Protein AF-A0A8H4V283-F1 (afdb_monomer_lite)

Structure (mmCIF, N/CA/C/O backbone):
data_AF-A0A8H4V283-F1
#
_entry.id   AF-A0A8H4V283-F1
#
loop_
_atom_site.group_PDB
_atom_site.id
_atom_site.type_symbol
_atom_site.label_atom_id
_atom_site.label_alt_id
_atom_site.label_comp_id
_atom_site.label_asym_id
_atom_site.label_entity_id
_atom_site.label_seq_id
_atom_site.pdbx_PDB_ins_code
_atom_site.Cartn_x
_atom_site.Cartn_y
_atom_site.Cartn_z
_atom_site.occupancy
_atom_site.B_iso_or_equiv
_atom_site.auth_seq_id
_atom_site.auth_comp_id
_atom_site.auth_asym_id
_atom_site.auth_atom_id
_atom_site.pdbx_PDB_model_num
ATOM 1 N N . MET A 1 1 ? -1.015 4.683 -19.402 1.00 57.44 1 MET A N 1
ATOM 2 C CA . MET A 1 1 ? -2.033 4.401 -18.368 1.00 57.44 1 MET A CA 1
ATOM 3 C C . MET A 1 1 ? -2.363 5.709 -17.679 1.00 57.44 1 MET A C 1
ATOM 5 O O . MET A 1 1 ? -1.434 6.417 -17.324 1.00 57.44 1 MET A O 1
ATOM 9 N N . THR A 1 2 ? -3.637 6.042 -17.487 1.00 76.94 2 THR A N 1
ATOM 10 C CA . THR A 1 2 ? -3.999 7.022 -16.453 1.00 76.94 2 THR A CA 1
ATOM 11 C C . THR A 1 2 ? -4.408 6.222 -15.228 1.00 76.94 2 THR A C 1
ATOM 13 O O . THR A 1 2 ? -5.276 5.357 -15.331 1.00 76.94 2 THR A O 1
ATOM 16 N N . VAL A 1 3 ? -3.803 6.459 -14.070 1.00 87.56 3 VAL A N 1
ATOM 17 C CA . VAL A 1 3 ? -4.220 5.791 -12.823 1.00 87.56 3 VAL A CA 1
ATOM 18 C C . VAL A 1 3 ? -5.685 6.081 -12.500 1.00 87.56 3 VAL A C 1
ATOM 20 O O . VAL A 1 3 ? -6.360 5.248 -11.912 1.00 87.56 3 VAL A O 1
ATOM 23 N N . LYS A 1 4 ? -6.246 7.165 -13.047 1.00 90.50 4 LYS A N 1
ATOM 24 C CA . LYS A 1 4 ? -7.695 7.395 -13.121 1.00 90.50 4 LYS A CA 1
ATOM 25 C C . LYS A 1 4 ? -8.481 6.227 -13.741 1.00 90.50 4 LYS A C 1
ATOM 27 O O . LYS A 1 4 ? -9.499 5.833 -13.188 1.00 90.50 4 LYS A O 1
ATOM 32 N N . SER A 1 5 ? -8.031 5.666 -14.868 1.00 91.69 5 SER A N 1
ATOM 33 C CA . SER A 1 5 ? -8.694 4.507 -15.493 1.00 91.69 5 SER A CA 1
ATOM 34 C C . SER A 1 5 ? -8.620 3.253 -14.618 1.00 91.69 5 SER A C 1
ATOM 36 O O . SER A 1 5 ? -9.627 2.566 -14.467 1.00 91.69 5 SER A O 1
ATOM 38 N N . PHE A 1 6 ? -7.468 3.009 -13.982 1.00 93.44 6 PHE A N 1
ATOM 39 C CA . PHE A 1 6 ? -7.292 1.922 -13.017 1.00 93.44 6 PHE A CA 1
ATOM 40 C C . PHE A 1 6 ? -8.217 2.103 -11.810 1.00 93.44 6 PHE A C 1
ATOM 42 O O . PHE A 1 6 ? -8.928 1.179 -11.434 1.00 93.44 6 PHE A O 1
ATOM 49 N N . SER A 1 7 ? -8.237 3.307 -11.235 1.00 95.06 7 SER A N 1
ATOM 50 C CA . SER A 1 7 ? -9.066 3.673 -10.088 1.00 95.06 7 SER A CA 1
ATOM 51 C C . SER A 1 7 ? -10.549 3.457 -10.386 1.00 95.06 7 SER A C 1
ATOM 53 O O . SER A 1 7 ? -11.218 2.762 -9.633 1.00 95.06 7 SER A O 1
ATOM 55 N N . ASN A 1 8 ? -11.047 3.934 -11.532 1.00 95.38 8 ASN A N 1
ATOM 56 C CA . ASN A 1 8 ? -12.438 3.718 -11.937 1.00 95.38 8 ASN A CA 1
ATOM 57 C C . ASN A 1 8 ? -12.775 2.225 -12.093 1.00 95.38 8 ASN A C 1
ATOM 59 O O . ASN A 1 8 ? -13.812 1.770 -11.619 1.00 95.38 8 ASN A O 1
ATOM 63 N N . ALA A 1 9 ? -11.901 1.450 -12.743 1.00 95.56 9 ALA A N 1
ATOM 64 C CA . ALA A 1 9 ? -12.103 0.011 -12.896 1.00 95.56 9 ALA A CA 1
ATOM 65 C C . ALA A 1 9 ? -12.091 -0.717 -11.541 1.00 95.56 9 ALA A C 1
ATOM 67 O O . ALA A 1 9 ? -12.873 -1.640 -11.332 1.00 95.56 9 ALA A O 1
ATOM 68 N N . LEU A 1 10 ? -11.238 -0.283 -10.609 1.00 96.25 10 LEU A N 1
ATOM 69 C CA . LEU A 1 10 ? -11.184 -0.820 -9.253 1.00 96.25 10 LEU A CA 1
ATOM 70 C C . LEU A 1 10 ? -12.446 -0.478 -8.460 1.00 96.25 10 LEU A C 1
ATOM 72 O O . LEU A 1 10 ? -12.964 -1.342 -7.764 1.00 96.25 10 LEU A O 1
ATOM 76 N N . GLN A 1 11 ? -12.958 0.747 -8.576 1.00 96.81 11 GLN A N 1
ATOM 77 C CA . GLN A 1 11 ? -14.205 1.136 -7.918 1.00 96.81 11 GLN A CA 1
ATOM 78 C C . GLN A 1 11 ? -15.370 0.253 -8.371 1.00 96.81 11 GLN A C 1
ATOM 80 O O . GLN A 1 11 ? -16.082 -0.272 -7.519 1.00 96.81 11 GLN A O 1
ATOM 85 N N . ASN A 1 12 ? -15.495 0.012 -9.680 1.00 96.25 12 ASN A N 1
ATOM 86 C CA . ASN A 1 12 ? -16.502 -0.900 -10.225 1.00 96.25 12 ASN A CA 1
ATOM 87 C C . ASN A 1 12 ? -16.312 -2.333 -9.697 1.00 96.25 12 ASN A C 1
ATOM 89 O O . ASN A 1 12 ? -17.264 -2.945 -9.229 1.00 96.25 12 ASN A O 1
ATOM 93 N N . ALA A 1 13 ? -15.077 -2.851 -9.705 1.00 95.75 13 ALA A N 1
ATOM 94 C CA . ALA A 1 13 ? -14.773 -4.196 -9.210 1.00 95.75 13 ALA A CA 1
ATOM 95 C C . ALA A 1 13 ? -15.014 -4.360 -7.697 1.00 95.75 13 ALA A C 1
ATOM 97 O O . ALA A 1 13 ? -15.255 -5.469 -7.231 1.00 95.75 13 ALA A O 1
ATOM 98 N N . LEU A 1 14 ? -14.913 -3.285 -6.912 1.00 95.62 14 LEU A N 1
ATOM 99 C CA . LEU A 1 14 ? -15.270 -3.283 -5.491 1.00 95.62 14 LEU A CA 1
ATOM 100 C C . LEU A 1 14 ? -16.791 -3.215 -5.304 1.00 95.62 14 LEU A C 1
ATOM 102 O O . LEU A 1 14 ? -17.324 -3.899 -4.434 1.00 95.62 14 LEU A O 1
ATOM 106 N N . GLU A 1 15 ? -17.491 -2.432 -6.126 1.00 95.38 15 GLU A N 1
ATOM 107 C CA . GLU A 1 15 ? -18.953 -2.331 -6.096 1.00 95.38 15 GLU A CA 1
ATOM 108 C C . GLU A 1 15 ? -19.627 -3.660 -6.470 1.00 95.38 15 GLU A C 1
ATOM 110 O O . GLU A 1 15 ? -20.592 -4.055 -5.815 1.00 95.38 15 GLU A O 1
ATOM 115 N N . GLU A 1 16 ? -19.078 -4.391 -7.444 1.00 94.00 16 GLU A N 1
ATOM 116 C CA . GLU A 1 16 ? -19.505 -5.754 -7.802 1.00 94.00 16 GLU A CA 1
ATOM 117 C C . GLU A 1 16 ? -19.389 -6.737 -6.622 1.00 94.00 16 GLU A C 1
ATOM 119 O O . GLU A 1 16 ? -20.236 -7.615 -6.462 1.00 94.00 16 GLU A O 1
ATOM 124 N N . GLU A 1 17 ? -18.401 -6.540 -5.745 1.00 90.38 17 GLU A N 1
ATOM 125 C CA . GLU A 1 17 ? -18.203 -7.295 -4.496 1.00 90.38 17 GLU A CA 1
ATOM 126 C C . GLU A 1 17 ? -18.990 -6.697 -3.303 1.00 90.38 17 GLU A C 1
ATOM 128 O O . GLU A 1 17 ? -18.803 -7.082 -2.145 1.00 90.38 17 GLU A O 1
ATOM 133 N N . GLY A 1 18 ? -19.875 -5.724 -3.555 1.00 91.81 18 GLY A N 1
ATOM 134 C CA . GLY A 1 18 ? -20.728 -5.080 -2.552 1.00 91.81 18 GLY A CA 1
ATOM 135 C C . GLY A 1 18 ? -20.020 -4.055 -1.658 1.00 91.81 18 GLY A C 1
ATOM 136 O O . GLY A 1 18 ? -20.581 -3.635 -0.642 1.00 91.81 18 GLY A O 1
ATOM 137 N N . GLN A 1 19 ? -18.802 -3.637 -2.009 1.00 92.00 19 GLN A N 1
ATOM 138 C CA . GLN A 1 19 ? -18.009 -2.659 -1.266 1.00 92.00 19 GLN A CA 1
ATOM 139 C C . GLN A 1 19 ? -18.156 -1.259 -1.867 1.00 92.00 19 GLN A C 1
ATOM 141 O O . GLN A 1 19 ? -17.918 -1.029 -3.050 1.00 92.00 19 GLN A O 1
ATOM 146 N N . LYS A 1 20 ? -18.487 -0.273 -1.028 1.00 93.06 20 LYS A N 1
ATOM 147 C CA . LYS A 1 20 ? -18.459 1.139 -1.434 1.00 93.06 20 LYS A CA 1
ATOM 148 C C . LYS A 1 20 ? -17.033 1.664 -1.358 1.00 93.06 20 LYS A C 1
ATOM 150 O O . LYS A 1 20 ? -16.348 1.452 -0.361 1.00 93.06 20 LYS A O 1
ATOM 155 N N . SER A 1 21 ? -16.612 2.407 -2.373 1.00 94.88 21 SER A N 1
ATOM 156 C CA . SER A 1 21 ? -15.270 2.980 -2.442 1.00 94.88 21 SER A CA 1
ATOM 157 C C . SER A 1 21 ? -15.305 4.454 -2.844 1.00 94.88 21 SER A C 1
ATOM 159 O O . SER A 1 21 ? -16.249 4.930 -3.473 1.00 94.88 21 SER A O 1
ATOM 161 N N . VAL A 1 22 ? -14.276 5.198 -2.436 1.00 94.25 22 VAL A N 1
ATOM 162 C CA . VAL A 1 22 ? -14.079 6.615 -2.767 1.00 94.25 22 VAL A CA 1
ATOM 163 C C . VAL A 1 22 ? -12.618 6.795 -3.159 1.00 94.25 22 VAL A C 1
ATOM 165 O O . VAL A 1 22 ? -11.729 6.325 -2.454 1.00 94.25 22 VAL A O 1
ATOM 168 N N . ALA A 1 23 ? -12.374 7.456 -4.290 1.00 94.38 23 ALA A N 1
ATOM 169 C CA . ALA A 1 23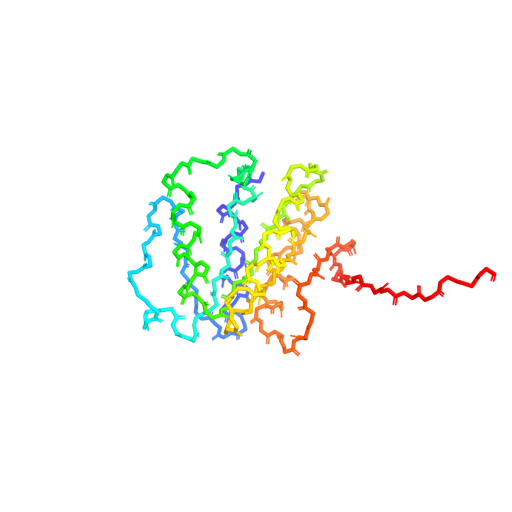 ? -11.029 7.811 -4.724 1.00 94.38 23 ALA A CA 1
ATOM 170 C C . ALA A 1 23 ? -10.694 9.222 -4.237 1.00 94.38 23 ALA A C 1
ATOM 172 O O . ALA A 1 23 ? -11.421 10.168 -4.538 1.00 94.38 23 ALA A O 1
ATOM 173 N N . THR A 1 24 ? -9.573 9.355 -3.532 1.00 93.44 24 THR A N 1
ATOM 174 C CA . THR A 1 24 ? -9.086 10.634 -3.005 1.00 93.44 24 THR A CA 1
ATOM 175 C C . THR A 1 24 ? -7.679 10.893 -3.539 1.00 93.44 24 THR A C 1
ATOM 177 O O . THR A 1 24 ? -6.821 10.015 -3.408 1.00 93.44 24 THR A O 1
ATOM 180 N N . PRO A 1 25 ? -7.400 12.070 -4.126 1.00 92.62 25 PRO A N 1
ATOM 181 C CA . PRO A 1 25 ? -6.046 12.438 -4.523 1.00 92.62 25 PRO A CA 1
ATOM 182 C C . PRO A 1 25 ? -5.084 12.427 -3.330 1.00 92.62 25 PRO A C 1
ATOM 184 O O . PRO A 1 25 ? -5.417 12.921 -2.254 1.00 92.62 25 PRO A O 1
ATOM 187 N N . TRP A 1 26 ? -3.849 11.950 -3.524 1.00 91.81 26 TRP A N 1
ATOM 188 C CA . TRP A 1 26 ? -2.839 11.888 -2.453 1.00 91.81 26 TRP A CA 1
ATOM 189 C C . TRP A 1 26 ? -2.610 13.238 -1.757 1.00 91.81 26 TRP A C 1
ATOM 191 O O . TRP A 1 26 ? -2.458 13.320 -0.537 1.00 91.81 26 TRP A O 1
ATOM 201 N N . ARG A 1 27 ? -2.625 14.333 -2.524 1.00 89.50 27 ARG A N 1
ATOM 202 C CA . ARG A 1 27 ? -2.443 15.692 -1.991 1.00 89.50 27 ARG A CA 1
ATOM 203 C C . ARG A 1 27 ? -3.548 16.096 -1.015 1.00 89.50 27 ARG A C 1
ATOM 205 O O . ARG A 1 27 ? -3.249 16.783 -0.045 1.00 89.50 27 ARG A O 1
ATOM 212 N N . GLU A 1 28 ? -4.762 15.611 -1.242 1.00 90.38 28 GLU A N 1
ATOM 213 C CA . GLU A 1 28 ? -5.971 15.923 -0.473 1.00 90.38 28 GLU A CA 1
ATOM 214 C C . GLU A 1 28 ? -6.239 14.916 0.652 1.00 90.38 28 GLU A C 1
ATOM 216 O O . GLU A 1 28 ? -7.133 15.128 1.469 1.00 90.38 28 GLU A O 1
ATOM 221 N N . LEU A 1 29 ? -5.467 13.825 0.725 1.00 88.44 29 LEU A N 1
ATOM 222 C CA . LEU A 1 29 ? -5.591 12.847 1.797 1.00 88.44 29 LEU A CA 1
ATOM 223 C C . LEU A 1 29 ? -5.296 13.505 3.152 1.00 88.44 29 LEU A C 1
ATOM 225 O O . LEU A 1 29 ? -4.159 13.884 3.443 1.00 88.44 29 LEU A O 1
ATOM 229 N N . ALA A 1 30 ? -6.326 13.572 3.990 1.00 82.69 30 ALA A N 1
ATOM 230 C CA . ALA A 1 30 ? -6.242 13.968 5.385 1.00 82.69 30 ALA A CA 1
ATOM 231 C C . ALA A 1 30 ? -6.819 12.840 6.244 1.00 82.69 30 ALA A C 1
ATOM 233 O O . ALA A 1 30 ? -7.996 12.508 6.130 1.00 82.69 30 ALA A O 1
ATOM 234 N N . ILE A 1 31 ? -5.981 12.239 7.088 1.00 75.94 31 ILE A N 1
ATOM 235 C CA . ILE A 1 31 ? -6.410 11.264 8.095 1.00 75.94 31 ILE A CA 1
ATOM 236 C C . ILE A 1 31 ? -6.154 11.921 9.439 1.00 75.94 31 ILE A C 1
ATOM 238 O O . ILE A 1 31 ? -5.004 12.041 9.863 1.00 75.94 31 ILE A O 1
ATOM 242 N N . GLN A 1 32 ? -7.219 12.429 10.056 1.00 67.44 32 GLN A N 1
ATOM 243 C CA . GLN A 1 32 ? -7.093 13.268 11.246 1.00 67.44 32 GLN A CA 1
ATOM 244 C C . GLN A 1 32 ? -6.994 12.425 12.519 1.00 67.44 32 GLN A C 1
ATOM 246 O O . GLN A 1 32 ? -6.283 12.804 13.449 1.00 67.44 32 GLN A O 1
ATOM 251 N N . CYS A 1 33 ? -7.667 11.268 12.568 1.00 64.88 33 CYS A N 1
ATOM 252 C CA . CYS A 1 33 ? -7.573 10.349 13.701 1.00 64.88 33 CYS A CA 1
ATOM 253 C C . CYS A 1 33 ? -7.974 8.904 13.360 1.00 64.88 33 CYS A C 1
ATOM 255 O O . CYS A 1 33 ? -8.715 8.643 12.412 1.00 64.88 33 CYS A O 1
ATOM 257 N N . ALA A 1 34 ? -7.541 7.959 14.200 1.00 63.75 34 ALA A N 1
ATOM 258 C CA . ALA A 1 34 ? -7.826 6.528 14.061 1.00 63.75 34 ALA A CA 1
ATOM 259 C C . ALA A 1 34 ? -9.329 6.179 14.016 1.00 63.75 34 ALA A C 1
ATOM 261 O O . ALA A 1 34 ? -9.720 5.203 13.380 1.00 63.75 34 ALA A O 1
ATOM 262 N N . GLY A 1 35 ? -10.196 6.984 14.645 1.00 67.44 35 GLY A N 1
ATOM 263 C CA . GLY A 1 35 ? -11.646 6.753 14.634 1.00 67.44 35 GLY A CA 1
ATOM 264 C C . GLY A 1 35 ? -12.266 6.831 13.235 1.00 67.44 35 GLY A C 1
ATOM 265 O O . GLY A 1 35 ? -13.199 6.091 12.937 1.00 67.44 35 GLY A O 1
ATOM 266 N N . GLU A 1 36 ? -11.718 7.674 12.357 1.00 72.88 36 GLU A N 1
ATOM 267 C CA . GLU A 1 36 ? -12.177 7.814 10.970 1.00 72.88 36 GLU A CA 1
ATOM 268 C C . GLU A 1 36 ? -11.717 6.662 10.077 1.00 72.88 36 GLU A C 1
ATOM 270 O O . GLU A 1 36 ? -12.354 6.392 9.058 1.00 72.88 36 GLU A O 1
ATOM 275 N N . ALA A 1 37 ? -10.615 6.010 10.442 1.00 76.69 37 ALA A N 1
ATOM 276 C CA . ALA A 1 37 ? -9.984 4.938 9.680 1.00 76.69 37 ALA A CA 1
ATOM 277 C C . ALA A 1 37 ? -10.455 3.538 10.107 1.00 76.69 37 ALA A C 1
ATOM 279 O O . ALA A 1 37 ? -10.236 2.567 9.382 1.00 76.69 37 ALA A O 1
ATOM 280 N N . LYS A 1 38 ? -11.126 3.435 11.259 1.00 81.94 38 LYS A N 1
ATOM 281 C CA . LYS A 1 38 ? -11.616 2.174 11.814 1.00 81.94 38 LYS A CA 1
ATOM 282 C C . LYS A 1 38 ? -12.537 1.439 10.838 1.00 81.94 38 LYS A C 1
ATOM 284 O O . LYS A 1 38 ? -13.502 2.013 10.332 1.00 81.94 38 LYS A O 1
ATOM 289 N N . GLY A 1 39 ? -12.249 0.161 10.596 1.00 84.69 39 GLY A N 1
ATOM 290 C CA . GLY A 1 39 ? -13.009 -0.701 9.690 1.00 84.69 39 GLY A CA 1
ATOM 291 C C . GLY A 1 39 ? -12.885 -0.352 8.204 1.00 84.69 39 GLY A C 1
ATOM 292 O O . GLY A 1 39 ? -13.610 -0.928 7.395 1.00 84.69 39 GLY A O 1
ATOM 293 N N . LYS A 1 40 ? -12.002 0.582 7.821 1.00 90.31 40 LYS A N 1
ATOM 294 C CA . LYS A 1 40 ? -11.762 0.943 6.419 1.00 90.31 40 LYS A CA 1
ATOM 295 C C . LYS A 1 40 ? -10.492 0.280 5.901 1.00 90.31 40 LYS A C 1
ATOM 297 O O . LYS A 1 40 ? -9.464 0.268 6.573 1.00 90.31 40 LYS A O 1
ATOM 302 N N . THR A 1 41 ? -10.564 -0.195 4.662 1.00 93.50 41 THR A N 1
ATOM 303 C CA . THR A 1 41 ? -9.386 -0.613 3.897 1.00 93.50 41 THR A CA 1
ATOM 304 C C . THR A 1 41 ? -8.922 0.549 3.034 1.00 93.50 41 THR A C 1
ATOM 306 O O . THR A 1 41 ? -9.689 1.076 2.228 1.00 93.50 41 THR A O 1
ATOM 309 N N . TYR A 1 42 ? -7.667 0.946 3.195 1.00 95.31 42 TYR A N 1
ATOM 310 C CA . TYR A 1 42 ? -7.020 1.940 2.350 1.00 95.31 42 TYR A CA 1
ATOM 311 C C . TYR A 1 42 ? -6.276 1.229 1.226 1.00 95.31 42 TYR A C 1
ATOM 313 O O . TYR A 1 42 ? -5.556 0.264 1.469 1.00 95.31 42 TYR A O 1
ATOM 321 N N . ILE A 1 43 ? -6.434 1.709 -0.006 1.00 96.44 43 ILE A N 1
ATOM 322 C CA . ILE A 1 43 ? -5.739 1.167 -1.176 1.00 96.44 43 ILE A CA 1
ATOM 323 C C . ILE A 1 43 ? -4.900 2.290 -1.782 1.00 96.44 43 ILE A C 1
ATOM 325 O O . ILE A 1 43 ? -5.445 3.260 -2.309 1.00 96.44 43 ILE A O 1
ATOM 329 N N . SER A 1 44 ? -3.575 2.184 -1.682 1.00 95.38 44 SER A N 1
ATOM 330 C CA . SER A 1 44 ? -2.653 3.166 -2.257 1.00 95.38 44 SER A CA 1
ATOM 331 C C . SER A 1 44 ? -2.369 2.829 -3.716 1.00 95.38 44 SER A C 1
ATOM 333 O O . SER A 1 44 ? -1.874 1.744 -4.020 1.00 95.38 44 SER A O 1
ATOM 335 N N . LEU A 1 45 ? -2.665 3.780 -4.606 1.00 93.81 45 LEU A N 1
ATOM 336 C CA . LEU A 1 45 ? -2.350 3.720 -6.038 1.00 93.81 45 LEU A CA 1
ATOM 337 C C . LEU A 1 45 ? -1.221 4.690 -6.427 1.00 93.81 45 LEU A C 1
ATOM 339 O O . LEU A 1 45 ? -0.955 4.867 -7.612 1.00 93.81 45 LEU A O 1
ATOM 343 N N . VAL A 1 46 ? -0.583 5.356 -5.456 1.00 91.00 46 VAL A N 1
ATOM 344 C CA . VAL A 1 46 ? 0.347 6.471 -5.723 1.00 91.00 46 VAL A CA 1
ATOM 345 C C . VAL A 1 46 ? 1.577 6.011 -6.508 1.00 91.00 46 VAL A C 1
ATOM 347 O O . VAL A 1 46 ? 1.961 6.666 -7.472 1.00 91.00 46 VAL A O 1
ATOM 350 N N . GLU A 1 47 ? 2.118 4.836 -6.175 1.00 88.88 47 GLU A N 1
ATOM 351 C CA . GLU A 1 47 ? 3.261 4.214 -6.869 1.00 88.88 47 GLU A CA 1
ATOM 352 C C . GLU A 1 47 ? 2.931 3.717 -8.290 1.00 88.88 47 GLU A C 1
ATOM 354 O O . GLU A 1 47 ? 3.819 3.298 -9.031 1.00 88.88 47 GLU A O 1
ATOM 359 N N . LEU A 1 48 ? 1.661 3.773 -8.713 1.00 87.88 48 LEU A N 1
ATOM 360 C CA . LEU A 1 48 ? 1.294 3.592 -10.121 1.00 87.88 48 LEU A CA 1
ATOM 361 C C . LEU A 1 48 ? 1.479 4.879 -10.944 1.00 87.88 48 LEU A C 1
ATOM 363 O O . LEU A 1 48 ? 1.521 4.806 -12.173 1.00 87.88 48 LEU A O 1
ATOM 367 N N . GLU A 1 49 ? 1.561 6.046 -10.294 1.00 85.44 49 GLU A N 1
ATOM 368 C CA . GLU A 1 49 ? 1.792 7.347 -10.938 1.00 85.44 49 GLU A CA 1
ATOM 369 C C . GLU A 1 49 ? 3.236 7.824 -10.769 1.00 85.44 49 GLU A C 1
ATOM 371 O O . GLU A 1 49 ? 3.876 8.201 -11.752 1.00 85.44 49 GLU A O 1
ATOM 376 N N . ILE A 1 50 ? 3.733 7.834 -9.530 1.00 84.88 50 ILE A N 1
ATOM 377 C CA . ILE A 1 50 ? 5.023 8.418 -9.153 1.00 84.88 50 ILE A CA 1
ATOM 378 C C . ILE A 1 50 ? 5.754 7.516 -8.152 1.00 84.88 50 ILE A C 1
ATOM 380 O O . ILE A 1 50 ? 5.095 6.959 -7.276 1.00 84.88 50 IL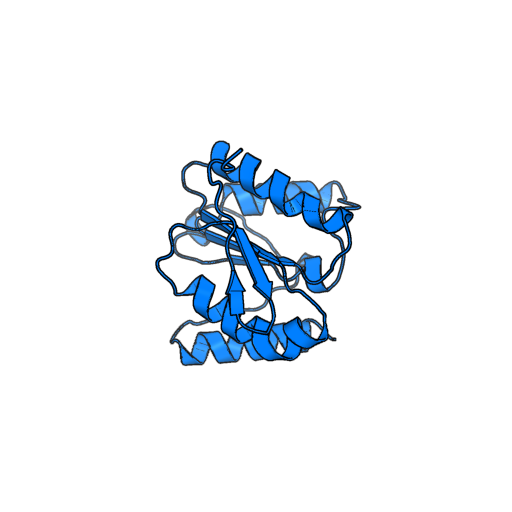E A O 1
ATOM 384 N N . PRO A 1 51 ? 7.095 7.408 -8.226 1.00 84.94 51 PRO A N 1
ATOM 385 C CA . PRO A 1 51 ? 7.889 6.679 -7.243 1.00 84.94 51 PRO A CA 1
ATOM 386 C C . PRO A 1 51 ? 7.988 7.455 -5.916 1.00 84.94 51 PRO A C 1
ATOM 388 O O . PRO A 1 51 ? 9.039 7.993 -5.577 1.00 84.94 51 PRO A O 1
ATOM 391 N N . LEU A 1 52 ? 6.870 7.580 -5.191 1.00 88.50 52 LEU A N 1
ATOM 392 C CA . LEU A 1 52 ? 6.725 8.403 -3.982 1.00 88.50 52 LEU A CA 1
ATOM 393 C C . LEU A 1 52 ? 7.796 8.085 -2.932 1.00 88.50 52 LEU A C 1
ATOM 395 O O . LEU A 1 52 ? 8.321 8.996 -2.300 1.00 88.50 52 LEU A O 1
ATOM 399 N N . LEU A 1 53 ? 8.101 6.804 -2.728 1.00 89.00 53 LEU A N 1
ATOM 400 C CA . LEU A 1 53 ? 9.055 6.366 -1.709 1.00 89.00 53 LEU A CA 1
ATOM 401 C C . LEU A 1 53 ? 10.528 6.532 -2.121 1.00 89.00 53 LEU A C 1
ATOM 403 O O . LEU A 1 53 ? 11.397 6.415 -1.260 1.00 89.00 53 LEU A O 1
ATOM 407 N N . ASP A 1 54 ? 10.809 6.789 -3.400 1.00 86.00 54 ASP A N 1
ATOM 408 C CA . ASP A 1 54 ? 12.169 7.005 -3.921 1.00 86.00 54 ASP A CA 1
ATOM 409 C C . ASP A 1 54 ? 12.658 8.437 -3.648 1.00 86.00 54 ASP A C 1
ATOM 411 O O . ASP A 1 54 ? 13.805 8.647 -3.264 1.00 86.00 54 ASP A O 1
ATOM 415 N N . ASP A 1 55 ? 11.761 9.420 -3.780 1.00 84.56 55 ASP A N 1
ATOM 416 C CA . ASP A 1 55 ? 12.025 10.840 -3.512 1.00 84.56 55 ASP A CA 1
ATOM 417 C C . ASP A 1 55 ? 10.941 11.422 -2.594 1.00 84.56 55 ASP A C 1
ATOM 419 O O . ASP A 1 55 ? 10.071 12.205 -2.988 1.00 84.56 55 ASP A O 1
ATOM 423 N N . LEU A 1 56 ? 10.951 10.951 -1.346 1.00 89.56 56 LEU A N 1
ATOM 424 C CA . LEU A 1 56 ? 9.921 11.271 -0.369 1.00 89.56 56 LEU A CA 1
ATOM 425 C C . LEU A 1 56 ? 10.188 12.634 0.282 1.00 89.56 56 LEU A C 1
ATOM 427 O O . LEU A 1 56 ? 11.089 12.785 1.110 1.00 89.56 56 LEU A O 1
ATOM 431 N N . SER A 1 57 ? 9.362 13.624 -0.056 1.00 93.38 57 SER A N 1
ATOM 432 C CA . SER A 1 57 ? 9.400 14.937 0.591 1.00 93.38 57 SER A CA 1
ATOM 433 C C . SER A 1 57 ? 8.992 14.855 2.071 1.00 93.38 57 SER A C 1
ATOM 435 O O . SER A 1 57 ? 8.246 13.962 2.471 1.00 93.38 57 SER A O 1
ATOM 437 N N . GLU A 1 58 ? 9.425 15.809 2.901 1.00 94.50 58 GLU A N 1
ATOM 438 C CA . GLU A 1 58 ? 9.037 15.860 4.323 1.00 94.50 58 GLU A CA 1
ATOM 439 C C . GLU A 1 58 ? 7.501 15.868 4.534 1.00 94.50 58 GLU A C 1
ATOM 441 O O . GLU A 1 58 ? 7.009 15.067 5.337 1.00 94.50 58 GLU A O 1
ATOM 446 N N . PRO A 1 59 ? 6.699 16.665 3.791 1.00 92.44 59 PRO A N 1
ATOM 447 C CA . PRO A 1 59 ? 5.240 16.596 3.886 1.00 92.44 59 PRO A CA 1
ATOM 448 C C . PRO A 1 59 ? 4.655 15.226 3.521 1.00 92.44 59 PRO A C 1
ATOM 450 O O . PRO A 1 59 ? 3.690 14.776 4.145 1.00 92.44 59 PRO A O 1
ATOM 453 N N . ASP A 1 60 ? 5.217 14.560 2.511 1.00 93.12 60 ASP A N 1
ATOM 454 C CA . ASP A 1 60 ? 4.756 13.239 2.081 1.00 93.12 60 ASP A CA 1
ATOM 455 C C . ASP A 1 60 ? 5.161 12.142 3.070 1.00 93.12 60 ASP A C 1
ATOM 457 O O . ASP A 1 60 ? 4.388 11.207 3.304 1.00 93.12 60 ASP A O 1
ATOM 461 N N . PHE A 1 61 ? 6.322 12.281 3.711 1.00 93.00 61 PHE A N 1
ATOM 462 C CA . PHE A 1 61 ? 6.760 11.408 4.793 1.00 93.00 61 PHE A CA 1
ATOM 463 C C . PHE A 1 61 ? 5.807 11.479 5.985 1.00 93.00 61 PHE A C 1
ATOM 465 O O . PHE A 1 61 ? 5.279 10.449 6.410 1.00 93.00 61 PHE A O 1
ATOM 472 N N . GLU A 1 62 ? 5.509 12.681 6.484 1.00 92.69 62 GLU A N 1
ATOM 473 C CA . GLU A 1 62 ? 4.583 12.844 7.609 1.00 92.69 62 GLU A CA 1
ATOM 474 C C . GLU A 1 62 ? 3.169 12.364 7.257 1.00 92.69 62 GLU A C 1
ATOM 476 O O . GLU A 1 62 ? 2.498 11.727 8.072 1.00 92.69 62 GLU A O 1
ATOM 481 N N . LYS A 1 63 ? 2.718 12.574 6.015 1.00 92.75 63 LYS A N 1
ATOM 482 C CA . LYS A 1 63 ? 1.437 12.034 5.540 1.00 92.75 63 LYS A CA 1
ATOM 483 C C . LYS A 1 63 ? 1.430 10.504 5.502 1.00 92.75 63 LYS A C 1
ATOM 485 O O . LYS A 1 63 ? 0.474 9.894 5.982 1.00 92.75 63 LYS A O 1
ATOM 490 N N . THR A 1 64 ? 2.491 9.882 4.994 1.00 93.12 64 THR A N 1
ATOM 491 C CA . THR A 1 64 ? 2.643 8.417 4.956 1.00 93.12 64 THR A CA 1
ATOM 492 C C . THR A 1 64 ? 2.659 7.838 6.365 1.00 93.12 64 THR A C 1
ATOM 494 O O . THR A 1 64 ? 1.922 6.901 6.662 1.00 93.12 64 THR A O 1
ATOM 497 N N . LYS A 1 65 ? 3.418 8.448 7.276 1.00 92.31 65 LYS A N 1
ATOM 498 C CA . LYS A 1 65 ? 3.467 8.065 8.689 1.00 92.31 65 LYS A CA 1
ATOM 499 C C . LYS A 1 65 ? 2.098 8.169 9.362 1.00 92.31 65 LYS A C 1
ATOM 501 O O . LYS A 1 65 ? 1.691 7.248 10.068 1.00 92.31 65 LYS A O 1
ATOM 506 N N . ASN A 1 66 ? 1.363 9.253 9.115 1.00 91.38 66 ASN A N 1
ATOM 507 C CA . ASN A 1 66 ? 0.009 9.425 9.640 1.00 91.38 66 ASN A CA 1
ATOM 508 C C . ASN A 1 66 ? -0.972 8.392 9.070 1.00 91.38 66 ASN A C 1
ATOM 510 O O . ASN A 1 66 ? -1.795 7.877 9.824 1.00 91.38 66 ASN A O 1
ATOM 514 N N . LEU A 1 67 ? -0.872 8.046 7.785 1.00 92.12 67 LEU A N 1
ATOM 515 C CA . LEU A 1 67 ? -1.650 6.955 7.194 1.00 92.12 67 LEU A CA 1
ATOM 516 C C . LEU A 1 67 ? -1.360 5.632 7.916 1.00 92.12 67 LEU A C 1
ATOM 518 O O . LEU A 1 67 ? -2.288 5.016 8.436 1.00 92.12 67 LEU A O 1
ATOM 522 N N . LEU A 1 68 ? -0.088 5.237 8.018 1.00 92.88 68 LEU A N 1
ATOM 523 C CA . LEU A 1 68 ? 0.328 3.973 8.640 1.00 92.88 68 LEU A CA 1
ATOM 524 C C . LEU A 1 68 ? -0.096 3.865 10.106 1.00 92.88 68 LEU A C 1
ATOM 526 O O . LEU A 1 68 ? -0.560 2.815 10.535 1.00 92.88 68 LEU A O 1
ATOM 530 N N . ARG A 1 69 ? 0.013 4.959 10.864 1.00 90.38 69 ARG A N 1
ATOM 531 C CA . ARG A 1 69 ? -0.340 4.988 12.287 1.00 90.38 69 ARG A CA 1
ATOM 532 C C . ARG A 1 69 ? -1.838 4.831 12.544 1.00 90.38 69 ARG A C 1
ATOM 534 O O . ARG A 1 69 ? -2.220 4.343 13.604 1.00 90.38 69 ARG A O 1
ATOM 541 N N . ASN A 1 70 ? -2.678 5.327 11.637 1.00 89.75 70 ASN A N 1
ATOM 542 C CA . ASN A 1 70 ? -4.116 5.434 11.875 1.00 89.75 70 ASN A CA 1
ATOM 543 C C . ASN A 1 70 ? -4.941 4.366 11.148 1.00 89.75 70 ASN A C 1
ATOM 545 O O . ASN A 1 70 ? -6.062 4.108 11.578 1.00 89.75 70 ASN A O 1
ATOM 549 N N . CYS A 1 71 ? -4.441 3.763 10.065 1.00 90.38 71 CYS A N 1
ATOM 550 C CA . CYS A 1 71 ? -5.185 2.737 9.333 1.00 90.38 71 CYS A CA 1
ATOM 551 C C . CYS A 1 71 ? -5.061 1.343 9.969 1.00 90.38 71 CYS A C 1
ATOM 553 O O . CYS A 1 71 ? -4.018 0.966 10.495 1.00 90.38 71 CYS A O 1
ATOM 555 N N . GLU A 1 72 ? -6.144 0.566 9.902 1.00 91.88 72 GLU A N 1
ATOM 556 C CA . GLU A 1 72 ? -6.149 -0.845 10.316 1.00 91.88 72 GLU A CA 1
ATOM 557 C C . GLU A 1 72 ? -5.736 -1.761 9.160 1.00 91.88 72 GLU A C 1
ATOM 559 O O . GLU A 1 72 ? -5.075 -2.772 9.374 1.00 91.88 72 GLU A O 1
ATOM 564 N N . HIS A 1 73 ? -6.092 -1.406 7.922 1.00 93.88 73 HIS A N 1
ATOM 565 C CA . HIS A 1 73 ? -5.755 -2.183 6.732 1.00 93.88 73 HIS A CA 1
ATOM 566 C C . HIS A 1 73 ? -5.322 -1.258 5.597 1.00 93.88 73 HIS A C 1
ATOM 568 O O . HIS A 1 73 ? -6.071 -0.378 5.170 1.00 93.88 73 HIS A O 1
ATOM 574 N N . LEU A 1 74 ? -4.104 -1.476 5.106 1.00 95.88 74 LEU A N 1
ATOM 575 C CA . LEU A 1 74 ? -3.520 -0.801 3.956 1.00 95.88 74 LEU A CA 1
ATOM 576 C C . LEU A 1 74 ? -3.074 -1.834 2.921 1.00 95.88 74 LEU A C 1
ATOM 578 O O . LEU A 1 74 ? -2.274 -2.714 3.227 1.00 95.88 74 LEU A O 1
ATOM 582 N N . LEU A 1 75 ? -3.559 -1.703 1.690 1.00 97.12 75 LEU A N 1
ATOM 583 C CA . LEU A 1 75 ? -3.057 -2.410 0.518 1.00 97.12 75 LEU A CA 1
ATOM 584 C C . LEU A 1 75 ? -2.309 -1.418 -0.374 1.00 97.12 75 LEU A C 1
ATOM 586 O O . LEU A 1 75 ? -2.890 -0.463 -0.885 1.00 97.12 75 LEU A O 1
ATOM 590 N N . TRP A 1 76 ? -1.017 -1.639 -0.570 1.00 95.81 76 TRP A N 1
ATOM 591 C CA . TRP A 1 76 ? -0.176 -0.784 -1.395 1.00 95.81 76 TRP A CA 1
ATOM 592 C C . TRP A 1 76 ? 0.087 -1.429 -2.749 1.00 95.81 76 TRP A C 1
ATOM 594 O O . TRP A 1 76 ? 0.624 -2.534 -2.819 1.00 95.81 76 TRP A O 1
ATOM 604 N N . VAL A 1 77 ? -0.297 -0.745 -3.826 1.00 94.25 77 VAL A N 1
ATOM 605 C CA . VAL A 1 77 ? -0.178 -1.256 -5.192 1.00 94.25 77 VAL A CA 1
ATOM 606 C C . VAL A 1 77 ? 0.998 -0.585 -5.887 1.00 94.25 77 VAL A C 1
ATOM 608 O O . VAL A 1 77 ? 1.062 0.639 -5.983 1.00 94.25 77 VAL A O 1
ATOM 611 N N . ASN A 1 78 ? 1.917 -1.402 -6.388 1.00 89.06 78 ASN A N 1
ATOM 612 C CA . ASN A 1 78 ? 3.112 -0.982 -7.104 1.00 89.06 78 ASN A CA 1
ATOM 613 C C . ASN A 1 78 ? 3.080 -1.507 -8.552 1.00 89.06 78 ASN A C 1
ATOM 615 O O . ASN A 1 78 ? 2.658 -2.638 -8.794 1.00 89.06 78 ASN A O 1
ATOM 619 N N . GLY A 1 79 ? 3.509 -0.685 -9.514 1.00 79.06 79 GLY A N 1
ATOM 620 C CA . GLY A 1 79 ? 3.331 -0.905 -10.952 1.00 79.06 79 GLY A CA 1
ATOM 621 C C . GLY A 1 79 ? 4.600 -1.100 -11.776 1.00 79.06 79 GLY A C 1
ATOM 622 O O . GLY A 1 79 ? 4.488 -1.166 -13.002 1.00 79.06 79 GLY A O 1
ATOM 623 N N . SER A 1 80 ? 5.796 -1.160 -11.178 1.00 68.12 80 SER A N 1
ATOM 624 C CA . SER A 1 80 ? 7.029 -1.233 -11.972 1.00 68.12 80 SER A CA 1
ATOM 625 C C . SER A 1 80 ? 8.090 -2.205 -11.450 1.00 68.12 80 SER A C 1
ATOM 627 O O . SER A 1 80 ? 8.135 -2.575 -10.281 1.00 68.12 80 SER A O 1
ATOM 629 N N . HIS A 1 81 ? 8.981 -2.597 -12.364 1.00 64.31 81 HIS A N 1
ATOM 630 C CA . HIS A 1 81 ? 10.193 -3.369 -12.081 1.00 64.31 81 HIS A CA 1
ATOM 631 C C . HIS A 1 81 ? 11.376 -2.491 -11.627 1.00 64.31 81 HIS A C 1
ATOM 633 O O . HIS A 1 81 ? 12.502 -2.983 -11.558 1.00 64.31 81 HIS A O 1
ATOM 639 N N . ASN A 1 82 ? 11.159 -1.201 -11.346 1.00 68.12 82 ASN A N 1
ATOM 640 C CA . ASN A 1 82 ? 12.208 -0.330 -10.832 1.00 68.12 82 ASN A CA 1
ATOM 641 C C . ASN A 1 82 ? 12.600 -0.778 -9.410 1.00 68.12 82 ASN A C 1
ATOM 643 O O . ASN A 1 82 ? 11.728 -0.828 -8.538 1.00 68.12 82 ASN A O 1
ATOM 647 N N . PRO A 1 83 ? 13.888 -1.072 -9.146 1.00 68.69 83 PRO A N 1
ATOM 648 C CA . P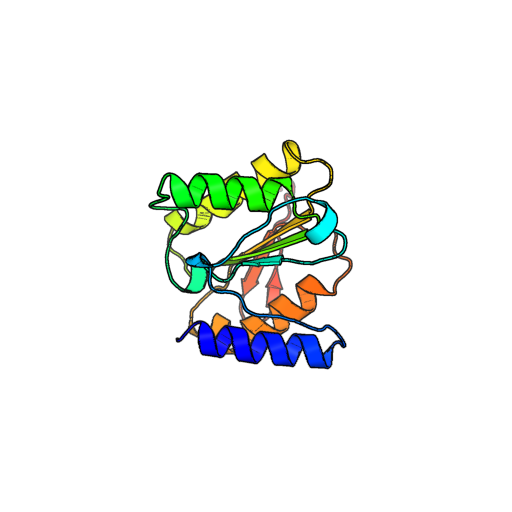RO A 1 83 ? 14.366 -1.395 -7.807 1.00 68.69 83 PRO A CA 1
ATOM 649 C C . PRO A 1 83 ? 13.993 -0.360 -6.741 1.00 68.69 83 PRO A C 1
ATOM 651 O O . PRO A 1 83 ? 13.782 -0.751 -5.595 1.00 68.69 83 PRO A O 1
ATOM 654 N N . SER A 1 84 ? 13.859 0.927 -7.089 1.00 66.69 84 SER A N 1
ATOM 655 C CA . SER A 1 84 ? 13.440 1.941 -6.113 1.00 66.69 84 SER A CA 1
ATOM 656 C C . SER A 1 84 ? 12.019 1.734 -5.589 1.00 66.69 84 SER A C 1
ATOM 658 O O . SER A 1 84 ? 11.718 2.082 -4.452 1.00 66.69 84 SER A O 1
ATOM 660 N N . MET A 1 85 ? 11.163 1.033 -6.334 1.00 67.00 85 MET A N 1
ATOM 661 C CA . MET A 1 85 ? 9.822 0.688 -5.868 1.00 67.00 85 MET A CA 1
ATOM 662 C C . MET A 1 85 ? 9.794 -0.557 -4.962 1.00 67.00 85 MET A C 1
ATOM 664 O O . MET A 1 85 ? 8.744 -0.908 -4.431 1.00 67.00 85 MET A O 1
ATOM 668 N N . ALA A 1 86 ? 10.939 -1.213 -4.719 1.00 77.88 86 ALA A N 1
ATOM 669 C CA . ALA A 1 86 ? 11.065 -2.252 -3.691 1.00 77.88 86 ALA A CA 1
ATOM 670 C C . ALA A 1 86 ? 11.177 -1.668 -2.269 1.00 77.88 86 ALA A C 1
ATOM 672 O O . ALA A 1 86 ? 11.072 -2.405 -1.289 1.00 77.88 86 ALA A O 1
ATOM 673 N N . VAL A 1 87 ? 11.352 -0.347 -2.125 1.00 88.25 87 VAL A N 1
ATOM 674 C CA . VAL A 1 87 ? 11.420 0.331 -0.816 1.00 88.25 87 VAL A CA 1
ATOM 675 C C . VAL A 1 87 ? 10.170 0.049 0.027 1.00 88.25 87 VAL A C 1
ATOM 677 O O . VAL A 1 87 ? 10.269 -0.136 1.243 1.00 88.25 87 VAL A O 1
ATOM 680 N N . VAL A 1 88 ? 9.006 -0.090 -0.618 1.00 91.88 88 VAL A N 1
ATOM 681 C CA . VAL A 1 88 ? 7.745 -0.441 0.051 1.00 91.88 88 VAL A CA 1
ATOM 682 C C . VAL A 1 88 ? 7.812 -1.783 0.792 1.00 91.88 88 VAL A C 1
ATOM 684 O O . VAL A 1 88 ? 7.165 -1.941 1.826 1.00 91.88 88 VAL A O 1
ATOM 687 N N . ASP A 1 89 ? 8.626 -2.739 0.334 1.00 91.25 89 ASP A N 1
ATOM 688 C CA . ASP A 1 89 ? 8.763 -4.039 0.999 1.00 91.25 89 ASP A CA 1
ATOM 689 C C . ASP A 1 89 ? 9.400 -3.859 2.382 1.00 91.25 89 ASP A C 1
ATOM 691 O O . ASP A 1 89 ? 8.903 -4.379 3.383 1.00 91.25 89 ASP A O 1
ATOM 695 N N . GLY A 1 90 ? 10.464 -3.055 2.463 1.00 91.94 90 GLY A N 1
ATOM 696 C CA . GLY A 1 90 ? 11.114 -2.705 3.727 1.00 91.94 90 GLY A CA 1
ATOM 697 C C . GLY A 1 90 ? 10.217 -1.868 4.641 1.00 91.94 90 GLY A C 1
ATOM 698 O O . GLY A 1 90 ? 10.132 -2.142 5.844 1.00 91.94 90 GLY A O 1
ATOM 699 N N . LEU A 1 91 ? 9.508 -0.889 4.071 1.00 93.44 91 LEU A N 1
ATOM 700 C CA . LEU A 1 91 ? 8.558 -0.055 4.807 1.00 93.44 91 LEU A CA 1
ATOM 701 C C . LEU A 1 91 ? 7.429 -0.897 5.409 1.00 93.44 91 LEU A C 1
ATOM 703 O O . LEU A 1 91 ? 7.151 -0.770 6.598 1.00 93.44 91 LEU A O 1
ATOM 707 N N . SER A 1 92 ? 6.816 -1.784 4.622 1.00 94.88 92 SER A N 1
ATOM 708 C CA . SER A 1 92 ? 5.701 -2.615 5.084 1.00 94.88 92 SER A CA 1
ATOM 709 C C . SER A 1 92 ? 6.114 -3.535 6.229 1.00 94.88 92 SER A C 1
ATOM 711 O O . SER A 1 92 ? 5.425 -3.601 7.244 1.0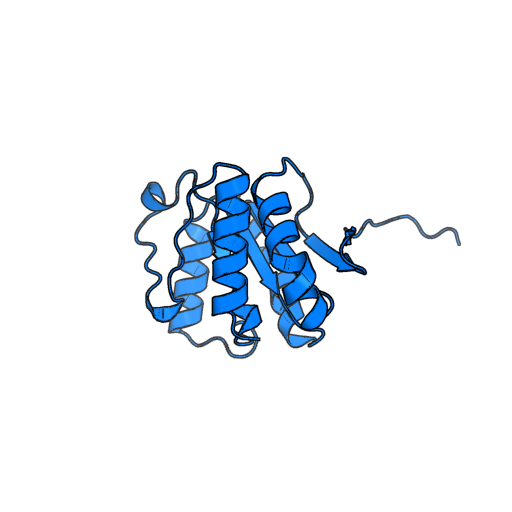0 94.88 92 SER A O 1
ATOM 713 N N . ARG A 1 93 ? 7.288 -4.172 6.137 1.00 93.06 93 ARG A N 1
ATOM 714 C CA . ARG A 1 93 ? 7.830 -5.033 7.199 1.00 93.06 93 ARG A CA 1
ATOM 715 C C . ARG A 1 93 ? 8.122 -4.259 8.479 1.00 93.06 93 ARG A C 1
ATOM 717 O O . ARG A 1 93 ? 7.792 -4.733 9.562 1.00 93.06 93 ARG A O 1
ATOM 724 N N . THR A 1 94 ? 8.724 -3.076 8.361 1.00 95.00 94 THR A N 1
ATOM 725 C CA . THR A 1 94 ? 9.003 -2.214 9.519 1.00 95.00 94 THR A CA 1
ATOM 726 C C . THR A 1 94 ? 7.702 -1.752 10.171 1.00 95.00 94 THR A C 1
ATOM 728 O O . THR A 1 94 ? 7.517 -1.945 11.369 1.00 95.00 94 THR A O 1
ATOM 731 N N . ALA A 1 95 ? 6.756 -1.248 9.377 1.00 95.06 95 ALA A N 1
ATOM 732 C CA . ALA A 1 95 ? 5.474 -0.753 9.863 1.00 95.06 95 ALA A CA 1
ATOM 733 C C . ALA A 1 95 ? 4.630 -1.850 10.532 1.00 95.06 95 ALA A C 1
ATOM 735 O O . ALA A 1 95 ? 4.040 -1.594 11.577 1.00 95.06 95 ALA A O 1
ATOM 736 N N . ARG A 1 96 ? 4.606 -3.082 9.996 1.00 93.44 96 ARG A N 1
ATOM 737 C CA . ARG A 1 96 ? 3.917 -4.221 10.638 1.00 93.44 96 ARG A CA 1
ATOM 738 C C . ARG A 1 96 ? 4.507 -4.573 12.009 1.00 93.44 96 ARG A C 1
ATOM 740 O O . ARG A 1 96 ? 3.769 -4.987 12.896 1.00 93.44 96 ARG A O 1
ATOM 747 N N . ASN A 1 97 ? 5.816 -4.400 12.196 1.00 92.88 97 ASN A N 1
ATOM 748 C CA . ASN A 1 97 ? 6.464 -4.628 13.492 1.00 92.88 97 ASN A CA 1
ATOM 749 C C . ASN A 1 97 ? 6.246 -3.470 14.480 1.00 92.88 97 ASN A C 1
ATOM 751 O O . ASN A 1 97 ? 6.289 -3.684 15.689 1.00 92.88 97 ASN A O 1
ATOM 755 N N . GLU A 1 98 ? 6.033 -2.253 13.981 1.00 94.12 98 GLU A N 1
ATOM 756 C CA . GLU A 1 98 ? 5.839 -1.052 14.799 1.00 94.12 98 GLU A CA 1
ATOM 757 C C . GLU A 1 98 ? 4.372 -0.851 15.216 1.00 94.12 98 GLU A C 1
ATOM 759 O O . GLU A 1 98 ? 4.087 -0.469 16.352 1.00 94.12 98 GLU A O 1
ATOM 764 N N . PHE A 1 99 ? 3.427 -1.155 14.324 1.00 91.06 99 PHE A N 1
ATOM 765 C CA . PHE A 1 99 ? 1.995 -0.940 14.523 1.00 91.06 99 PHE A CA 1
ATOM 766 C C . PHE A 1 99 ? 1.254 -2.280 14.587 1.00 91.06 99 PHE A C 1
ATOM 768 O O . PHE A 1 99 ? 0.811 -2.814 13.577 1.00 91.06 99 PHE A O 1
ATOM 775 N N . ALA A 1 100 ? 1.071 -2.813 15.798 1.00 86.19 100 ALA A N 1
ATOM 776 C CA . ALA A 1 100 ? 0.531 -4.162 16.016 1.00 86.19 1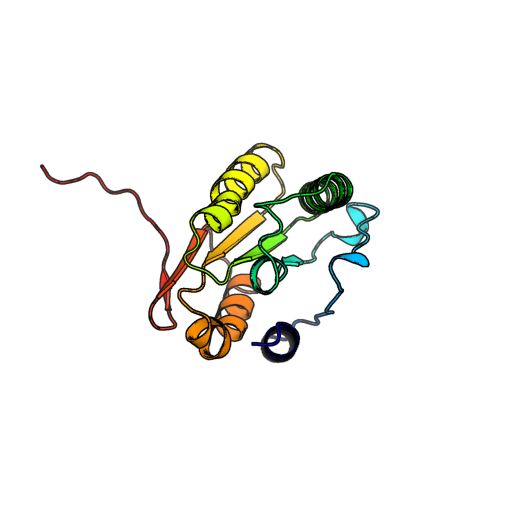00 ALA A CA 1
ATOM 777 C C . ALA A 1 100 ? -0.863 -4.427 15.403 1.00 86.19 100 ALA A C 1
ATOM 779 O O . ALA A 1 100 ? -1.207 -5.576 15.140 1.00 86.19 100 ALA A O 1
ATOM 780 N N . SER A 1 101 ? -1.679 -3.389 15.197 1.00 87.25 101 SER A N 1
ATOM 781 C CA . SER A 1 101 ? -3.019 -3.496 14.601 1.00 87.25 101 SER A CA 1
ATOM 782 C C . SER A 1 101 ? -3.049 -3.279 13.085 1.00 87.25 101 SER A C 1
ATOM 784 O O . SER A 1 101 ? -4.124 -3.354 12.494 1.00 87.25 101 SER A O 1
ATOM 786 N N . LEU A 1 102 ? -1.911 -2.971 12.458 1.00 92.88 102 LEU A N 1
ATOM 787 C CA . LEU A 1 102 ? -1.830 -2.653 11.038 1.00 92.88 102 LEU A CA 1
ATOM 788 C C . LEU A 1 102 ? -1.685 -3.927 10.196 1.00 92.88 102 LEU A C 1
ATOM 790 O O . LEU A 1 102 ? -0.646 -4.589 10.206 1.00 92.88 102 LEU A O 1
ATOM 794 N N . LYS A 1 103 ? -2.687 -4.208 9.365 1.00 94.44 103 LYS A N 1
ATOM 795 C CA . LYS A 1 103 ? -2.576 -5.126 8.229 1.00 94.44 103 LYS A CA 1
ATOM 796 C C . LYS A 1 103 ? -2.040 -4.361 7.021 1.00 94.44 103 LYS A C 1
ATOM 798 O O . LYS A 1 103 ? -2.801 -3.731 6.291 1.00 94.44 103 LYS A O 1
ATOM 803 N N . PHE A 1 104 ? -0.727 -4.405 6.809 1.00 96.31 104 PHE A N 1
ATOM 804 C CA . PHE A 1 104 ? -0.086 -3.792 5.642 1.00 96.31 104 PHE A CA 1
ATOM 805 C C . PHE A 1 104 ? 0.249 -4.862 4.603 1.00 96.31 104 PHE A C 1
ATOM 807 O O . PHE A 1 104 ? 1.213 -5.610 4.767 1.00 96.31 104 PHE A O 1
ATOM 814 N N . GLN A 1 105 ? -0.520 -4.882 3.516 1.00 96.69 105 GLN A N 1
ATOM 815 C CA . GLN A 1 105 ? -0.297 -5.734 2.355 1.00 96.69 105 GLN A CA 1
ATOM 816 C C . GLN A 1 105 ? 0.316 -4.962 1.179 1.00 96.69 105 GLN A C 1
ATOM 818 O O . GLN A 1 105 ? 0.016 -3.787 0.966 1.00 96.69 105 GLN A O 1
ATOM 823 N N . VAL A 1 106 ? 1.134 -5.636 0.375 1.00 95.81 106 VAL A N 1
ATOM 824 C CA . VAL A 1 106 ? 1.773 -5.080 -0.825 1.00 95.81 106 VAL A CA 1
ATOM 825 C C . VAL A 1 106 ? 1.447 -5.954 -2.033 1.00 95.81 106 VAL A C 1
ATOM 827 O O . VAL A 1 106 ? 1.607 -7.172 -1.974 1.00 95.81 106 VAL A O 1
ATOM 830 N N . LEU A 1 107 ? 1.023 -5.338 -3.138 1.00 95.31 107 LEU A N 1
ATOM 831 C CA . LEU A 1 107 ? 0.855 -5.985 -4.439 1.00 95.31 107 LEU A CA 1
ATOM 832 C C . LEU A 1 107 ? 1.810 -5.371 -5.463 1.00 95.31 107 LEU A C 1
ATOM 834 O O . LEU A 1 107 ? 1.673 -4.208 -5.835 1.00 95.31 107 LEU A O 1
ATOM 838 N N . HIS A 1 108 ? 2.718 -6.193 -5.982 1.00 93.50 108 HIS A N 1
ATOM 839 C CA . HIS A 1 108 ? 3.588 -5.846 -7.105 1.00 93.50 108 HIS A CA 1
ATOM 840 C C . HIS A 1 108 ? 2.992 -6.336 -8.423 1.00 93.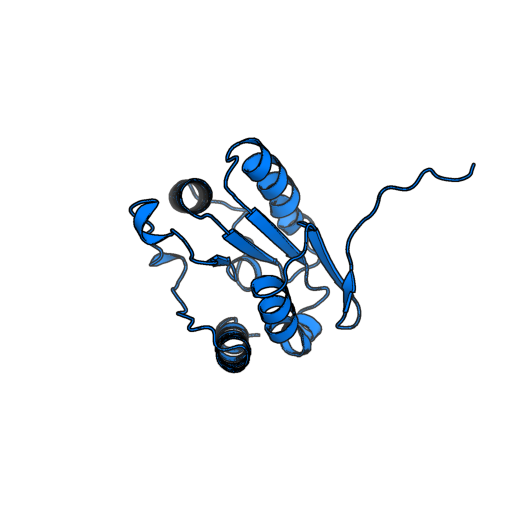50 108 HIS A C 1
ATOM 842 O O . HIS A 1 108 ? 2.882 -7.544 -8.637 1.00 93.50 108 HIS A O 1
ATOM 848 N N . LEU A 1 109 ? 2.635 -5.420 -9.318 1.00 91.94 109 LEU A N 1
ATOM 849 C CA . LEU A 1 109 ? 2.159 -5.727 -10.667 1.00 91.94 109 LEU A CA 1
ATOM 850 C C . LEU A 1 109 ? 3.353 -5.894 -11.616 1.00 91.94 109 LEU A C 1
ATOM 852 O O . LEU A 1 109 ? 4.297 -5.106 -11.584 1.00 91.94 109 LEU A O 1
ATOM 856 N N . SER A 1 110 ? 3.332 -6.928 -12.463 1.00 88.19 110 SER A N 1
ATOM 857 C CA . SER A 1 110 ? 4.486 -7.261 -13.312 1.00 88.19 110 SER A CA 1
ATOM 858 C C . SER A 1 110 ? 4.712 -6.269 -14.454 1.00 88.19 110 SER A C 1
ATOM 860 O O . SER A 1 110 ? 5.840 -6.086 -14.911 1.00 88.19 110 SER A O 1
ATOM 862 N N . SER A 1 111 ? 3.663 -5.620 -14.944 1.00 84.56 111 SER A N 1
ATOM 863 C CA . SER A 1 111 ? 3.774 -4.658 -16.034 1.00 84.56 111 SER A CA 1
ATOM 864 C C . SER A 1 111 ? 2.596 -3.696 -16.053 1.00 84.56 111 SER A C 1
ATOM 866 O O . SER A 1 111 ? 1.559 -3.938 -15.430 1.00 84.56 111 SER A O 1
ATOM 868 N N . LEU A 1 112 ? 2.735 -2.631 -16.842 1.00 79.69 112 LEU A N 1
ATOM 869 C CA . LEU A 1 112 ? 1.648 -1.694 -17.098 1.00 79.69 112 LEU A CA 1
ATOM 870 C C . LEU A 1 112 ? 0.449 -2.360 -17.785 1.00 79.69 112 LEU A C 1
ATOM 872 O O . LEU A 1 112 ? -0.697 -2.039 -17.478 1.00 79.69 112 LEU A O 1
ATOM 876 N N . GLU A 1 113 ? 0.718 -3.275 -18.716 1.00 83.25 113 GLU A N 1
ATOM 877 C CA . GLU A 1 113 ? -0.315 -4.043 -19.410 1.00 83.25 113 GLU A CA 1
ATOM 878 C C . GLU A 1 113 ? -1.111 -4.876 -18.410 1.00 83.25 113 GLU A C 1
ATOM 880 O O . GLU A 1 113 ? -2.339 -4.789 -18.359 1.00 83.25 113 GLU A O 1
ATOM 885 N N . THR A 1 114 ? -0.411 -5.601 -17.539 1.00 81.44 114 THR A N 1
ATOM 886 C CA . THR A 1 114 ? -1.079 -6.406 -16.526 1.00 81.44 114 THR A CA 1
ATOM 887 C C . THR A 1 114 ? -1.856 -5.555 -15.533 1.00 81.44 114 THR A C 1
ATOM 889 O O . THR A 1 114 ? -2.967 -5.902 -15.126 1.00 81.44 114 THR A O 1
ATOM 892 N N . ALA A 1 115 ? -1.286 -4.420 -15.142 1.00 84.31 115 ALA A N 1
ATOM 893 C CA . ALA A 1 115 ? -1.945 -3.497 -14.246 1.00 84.31 115 ALA A CA 1
ATOM 894 C C . ALA A 1 115 ? -3.275 -2.992 -14.838 1.00 84.31 115 ALA A C 1
ATOM 896 O O . ALA A 1 115 ? -4.238 -2.855 -14.095 1.00 84.31 115 ALA A O 1
ATOM 897 N N . LEU A 1 116 ? -3.387 -2.813 -16.160 1.00 83.69 116 LEU A N 1
ATOM 898 C CA . LEU A 1 116 ? -4.659 -2.485 -16.820 1.00 83.69 116 LEU A CA 1
ATOM 899 C C . LEU A 1 116 ? -5.627 -3.672 -16.900 1.00 83.69 116 LEU A C 1
ATOM 901 O O . LEU A 1 116 ? -6.821 -3.493 -16.678 1.00 83.69 116 LEU A O 1
ATOM 905 N N . GLN A 1 117 ? -5.133 -4.860 -17.251 1.00 90.19 117 GLN A N 1
ATOM 906 C CA . GLN A 1 117 ? -5.988 -6.015 -17.548 1.00 90.19 117 GLN A CA 1
ATOM 907 C C . GLN A 1 117 ? -6.488 -6.740 -16.295 1.00 90.19 117 GLN A C 1
ATOM 909 O O . GLN A 1 117 ? -7.635 -7.177 -16.244 1.00 90.19 117 GLN A O 1
ATOM 914 N N . HIS A 1 118 ? -5.629 -6.888 -15.287 1.00 93.00 118 HIS A N 1
ATOM 915 C CA . HIS A 1 118 ? -5.891 -7.744 -14.128 1.00 93.00 118 HIS A CA 1
ATOM 916 C C . HIS A 1 118 ? -5.812 -6.994 -12.799 1.00 93.00 118 HIS A C 1
ATOM 918 O O . HIS A 1 118 ? -6.478 -7.390 -11.844 1.00 93.00 118 HIS A O 1
ATOM 924 N N . GLY A 1 119 ? -5.052 -5.897 -12.732 1.00 94.19 119 GLY A N 1
ATOM 925 C CA . GLY A 1 119 ? -4.794 -5.149 -11.500 1.00 94.19 119 GLY A CA 1
ATOM 926 C C . GLY A 1 119 ? -6.045 -4.838 -10.664 1.00 94.19 119 GLY A C 1
ATOM 927 O O . GLY A 1 119 ? -6.084 -5.264 -9.512 1.00 94.19 119 GLY A O 1
ATOM 928 N N . PRO A 1 120 ? -7.091 -4.189 -11.213 1.00 95.50 120 PRO A N 1
ATOM 929 C CA . PRO A 1 120 ? -8.315 -3.879 -10.471 1.00 95.50 120 PRO A CA 1
ATOM 930 C C . PRO A 1 120 ? -8.992 -5.101 -9.837 1.00 95.50 120 PRO A C 1
ATOM 932 O O . PRO A 1 120 ? -9.335 -5.077 -8.657 1.00 95.50 120 PRO A O 1
ATOM 935 N N . SER A 1 121 ? -9.127 -6.197 -10.591 1.00 95.44 121 SER A N 1
ATOM 936 C CA . SER A 1 121 ? -9.732 -7.440 -10.093 1.00 95.44 121 SER A CA 1
ATOM 937 C C . SER A 1 121 ? -8.870 -8.099 -9.013 1.00 95.44 121 SER A C 1
ATOM 939 O O . SER A 1 121 ? -9.389 -8.571 -8.002 1.00 95.44 121 SER A O 1
ATOM 941 N N . LEU A 1 122 ? -7.544 -8.096 -9.183 1.00 95.94 122 LEU A N 1
ATOM 942 C CA . LEU A 1 122 ? -6.616 -8.641 -8.191 1.00 95.94 122 LEU A CA 1
ATOM 943 C C . LEU A 1 122 ? -6.627 -7.835 -6.891 1.00 95.94 122 LEU A C 1
ATOM 945 O O . LEU A 1 122 ? -6.631 -8.423 -5.812 1.00 95.94 122 LEU A O 1
ATOM 949 N N . VAL A 1 123 ? -6.664 -6.506 -6.990 1.00 96.38 123 VAL A N 1
ATOM 950 C CA . VAL A 1 123 ? -6.768 -5.608 -5.837 1.00 96.38 123 VAL A CA 1
ATOM 951 C C . VAL A 1 123 ? -8.101 -5.820 -5.119 1.00 96.38 123 VAL A C 1
ATOM 953 O O . VAL A 1 123 ? -8.084 -6.054 -3.916 1.00 96.38 123 VAL A O 1
ATOM 956 N N . SER A 1 124 ? -9.229 -5.836 -5.842 1.00 95.88 124 SER A N 1
ATOM 957 C CA . SER A 1 124 ? -10.554 -6.100 -5.253 1.00 95.88 124 SER A CA 1
ATOM 958 C C . SER A 1 124 ? -10.587 -7.445 -4.514 1.00 95.88 124 SER A C 1
ATOM 960 O O . SER A 1 124 ? -10.988 -7.519 -3.350 1.00 95.88 124 SER A O 1
ATOM 962 N N . LYS A 1 125 ? -10.043 -8.500 -5.134 1.00 94.44 125 LYS A N 1
ATOM 963 C CA . LYS A 1 125 ? -9.912 -9.827 -4.518 1.00 94.44 125 LYS A CA 1
ATOM 964 C C . LYS A 1 125 ? -9.063 -9.801 -3.248 1.00 94.44 125 LYS A C 1
ATOM 966 O O . LYS A 1 125 ? -9.439 -10.417 -2.258 1.00 94.44 125 LYS A O 1
ATOM 971 N N . LEU A 1 126 ? -7.921 -9.112 -3.249 1.00 95.06 126 LEU A N 1
ATOM 972 C CA . LEU A 1 126 ? -7.074 -9.010 -2.056 1.00 95.06 126 LEU A CA 1
ATOM 973 C C . LEU A 1 126 ? -7.771 -8.247 -0.927 1.00 95.06 126 LEU A C 1
ATOM 975 O O . LEU A 1 126 ? -7.707 -8.694 0.217 1.00 95.06 126 LEU A O 1
ATOM 979 N N . SER A 1 127 ? -8.473 -7.159 -1.249 1.00 91.62 127 SER A N 1
ATOM 980 C CA . SER A 1 127 ? -9.218 -6.344 -0.284 1.00 91.62 127 SER A CA 1
ATOM 981 C C . SER A 1 127 ? -10.369 -7.092 0.392 1.00 91.62 127 SER A C 1
ATOM 983 O O . SER A 1 127 ? -10.711 -6.765 1.524 1.00 91.62 127 SER A O 1
ATOM 985 N N . THR A 1 128 ? -10.951 -8.099 -0.262 1.00 88.25 128 THR A N 1
ATOM 986 C CA . THR A 1 128 ? -12.072 -8.894 0.275 1.00 88.25 128 THR A CA 1
ATOM 987 C C . THR A 1 128 ? -11.648 -10.264 0.812 1.00 88.25 128 THR A C 1
ATOM 989 O O . THR A 1 128 ? -12.379 -10.888 1.582 1.00 88.25 128 THR A O 1
ATOM 992 N N . SER A 1 129 ? -10.460 -10.751 0.446 1.00 88.75 129 SER A N 1
ATOM 993 C CA . SER A 1 129 ? -9.974 -12.068 0.862 1.00 88.75 129 SER A CA 1
ATOM 994 C C . SER A 1 129 ? -9.509 -12.116 2.321 1.00 88.75 129 SER A C 1
ATOM 996 O O . SER A 1 129 ? -8.785 -11.245 2.810 1.00 88.75 129 SER A O 1
ATOM 998 N N . ASN A 1 130 ? -9.818 -13.222 3.002 1.00 88.06 130 ASN A N 1
ATOM 999 C CA . ASN A 1 130 ? -9.265 -13.520 4.323 1.00 88.06 130 ASN A CA 1
ATOM 1000 C C . ASN A 1 130 ? -7.925 -14.274 4.220 1.00 88.06 130 ASN A C 1
ATOM 1002 O O . ASN A 1 130 ? -7.809 -15.429 4.625 1.00 88.06 130 ASN A O 1
ATOM 1006 N N . THR A 1 131 ? -6.928 -13.635 3.608 1.00 92.19 131 THR A N 1
ATOM 1007 C CA . THR A 1 131 ? -5.561 -14.167 3.500 1.00 92.19 131 THR A CA 1
ATOM 1008 C C . THR A 1 131 ? -4.680 -13.726 4.670 1.00 92.19 131 THR A C 1
ATOM 1010 O O . THR A 1 131 ? -4.830 -12.610 5.182 1.00 92.19 131 THR A O 1
ATOM 1013 N N . THR A 1 132 ? -3.750 -14.602 5.060 1.00 91.69 132 THR A N 1
ATOM 1014 C CA . THR A 1 132 ? -2.684 -14.338 6.042 1.00 91.69 132 THR A CA 1
ATOM 1015 C C . THR A 1 132 ? -1.392 -13.837 5.395 1.00 91.69 132 THR A C 1
ATOM 1017 O O . THR A 1 132 ? -0.429 -13.569 6.102 1.00 91.69 132 THR A O 1
ATOM 1020 N N . ASP A 1 133 ? -1.333 -13.790 4.063 1.00 94.88 133 ASP A N 1
ATOM 1021 C CA . ASP A 1 133 ? -0.177 -13.273 3.338 1.00 94.88 133 ASP A CA 1
ATOM 1022 C C . ASP A 1 133 ? -0.204 -11.743 3.263 1.00 94.88 133 ASP A C 1
ATOM 1024 O O . ASP A 1 133 ? -1.261 -11.128 3.085 1.00 94.88 133 ASP A O 1
ATOM 1028 N N . ASP A 1 134 ? 0.985 -11.145 3.333 1.00 94.69 134 ASP A N 1
ATOM 1029 C CA . ASP A 1 134 ? 1.160 -9.691 3.298 1.00 94.69 134 ASP A CA 1
ATOM 1030 C C . ASP A 1 134 ? 1.892 -9.191 2.045 1.00 94.69 134 ASP A C 1
ATOM 1032 O O . ASP A 1 134 ? 1.831 -8.012 1.715 1.00 94.69 134 ASP A O 1
ATOM 1036 N N . GLU A 1 135 ? 2.592 -10.065 1.325 1.00 94.56 135 GLU A N 1
ATOM 1037 C CA . GLU A 1 135 ? 3.387 -9.693 0.153 1.00 94.56 135 GLU A CA 1
ATOM 1038 C C . GLU A 1 135 ? 2.966 -10.544 -1.046 1.00 94.56 135 GLU A C 1
ATOM 1040 O O . GLU A 1 135 ? 3.064 -11.779 -1.033 1.00 94.56 135 GLU A O 1
ATOM 1045 N N . PHE A 1 136 ? 2.499 -9.860 -2.090 1.00 95.12 136 PHE A N 1
ATOM 1046 C CA . PHE A 1 136 ? 1.973 -10.453 -3.309 1.00 95.12 136 PHE A CA 1
ATOM 1047 C C . PHE A 1 136 ? 2.701 -9.922 -4.532 1.00 95.12 136 PHE A C 1
ATOM 1049 O O . PHE A 1 136 ? 3.045 -8.743 -4.638 1.00 95.12 136 PHE A O 1
ATOM 1056 N N . ARG A 1 137 ? 2.871 -10.803 -5.510 1.00 93.25 137 ARG A N 1
ATOM 1057 C CA . ARG A 1 137 ? 3.336 -10.456 -6.845 1.00 93.25 137 ARG A CA 1
ATOM 1058 C C . ARG A 1 137 ? 2.361 -11.015 -7.855 1.00 93.25 137 ARG A C 1
ATOM 1060 O O . ARG A 1 137 ? 1.997 -12.184 -7.791 1.00 93.25 137 ARG A O 1
ATOM 1067 N N . GLU A 1 138 ? 1.947 -10.187 -8.790 1.00 93.50 138 GLU A N 1
ATOM 1068 C CA . GLU A 1 138 ? 1.214 -10.653 -9.948 1.00 93.50 138 GLU A CA 1
ATOM 1069 C C . GLU A 1 138 ? 2.197 -11.241 -10.972 1.00 93.50 138 GLU A C 1
ATOM 1071 O O . GLU A 1 138 ? 3.264 -10.679 -11.234 1.00 93.50 138 GLU A O 1
ATOM 1076 N N . ARG A 1 139 ? 1.832 -12.388 -11.551 1.00 90.75 139 ARG A N 1
ATOM 1077 C CA . ARG A 1 139 ? 2.516 -12.966 -12.709 1.00 90.75 139 ARG A CA 1
ATOM 1078 C C . ARG A 1 139 ? 1.526 -13.699 -13.613 1.00 90.75 139 ARG A C 1
ATOM 1080 O O . ARG A 1 139 ? 0.948 -14.706 -13.208 1.00 90.75 139 ARG A O 1
ATOM 1087 N N . GLY A 1 140 ? 1.379 -13.232 -14.851 1.00 88.25 140 GLY A N 1
ATOM 1088 C CA . GLY A 1 140 ? 0.459 -13.822 -15.829 1.00 88.25 140 GLY A CA 1
ATOM 1089 C C . GLY A 1 140 ? -1.014 -13.712 -15.417 1.00 88.25 140 GLY A C 1
ATOM 1090 O O . GLY A 1 140 ? -1.776 -14.648 -15.633 1.00 88.25 140 GLY A O 1
ATOM 1091 N N . GLY A 1 141 ? -1.394 -12.617 -14.755 1.00 90.94 141 GLY A N 1
ATOM 1092 C CA . GLY A 1 141 ? -2.746 -12.370 -14.248 1.00 90.94 141 GLY A CA 1
ATOM 1093 C C . GLY A 1 141 ? -3.089 -13.114 -12.954 1.00 90.94 141 GLY A C 1
ATOM 1094 O O . GLY A 1 141 ? -4.233 -13.071 -12.507 1.00 90.94 141 GLY A O 1
ATOM 1095 N N . LEU A 1 142 ? -2.117 -13.790 -12.336 1.00 92.25 142 LEU A N 1
ATOM 1096 C CA . LEU A 1 142 ? -2.307 -14.589 -11.125 1.00 92.25 142 LEU A CA 1
ATOM 1097 C C . LEU A 1 142 ? -1.520 -14.013 -9.948 1.00 92.25 142 LEU A C 1
ATOM 1099 O O . LEU A 1 142 ? -0.396 -13.544 -10.114 1.00 92.25 142 LEU A O 1
ATOM 1103 N N . LEU A 1 143 ? -2.095 -14.105 -8.746 1.00 94.44 143 LEU A N 1
ATOM 1104 C CA . LEU A 1 143 ? -1.415 -13.744 -7.502 1.00 94.44 143 LEU A CA 1
ATOM 1105 C C . LEU A 1 143 ? -0.457 -14.856 -7.080 1.00 94.44 143 LEU A C 1
ATOM 1107 O O . LEU A 1 143 ? -0.835 -16.023 -6.980 1.00 94.44 143 LEU A O 1
ATOM 1111 N N . GLN A 1 144 ? 0.776 -14.469 -6.791 1.00 94.69 144 GLN A N 1
ATOM 1112 C CA . GLN A 1 144 ? 1.820 -15.314 -6.236 1.00 94.69 144 GLN A CA 1
ATOM 1113 C C . GLN A 1 144 ? 2.297 -14.720 -4.914 1.00 94.69 144 GLN A C 1
ATOM 1115 O O . GLN A 1 144 ? 2.256 -13.508 -4.706 1.00 94.69 144 GLN A O 1
ATOM 1120 N N . THR A 1 145 ? 2.787 -15.582 -4.033 1.00 94.25 145 THR A N 1
ATOM 1121 C CA . THR A 1 145 ? 3.394 -15.194 -2.761 1.00 94.25 145 THR A CA 1
ATOM 1122 C C . THR A 1 145 ? 4.707 -15.945 -2.579 1.00 94.25 145 THR A C 1
ATOM 1124 O O . THR A 1 145 ? 4.881 -17.057 -3.089 1.00 94.25 145 THR A O 1
ATOM 1127 N N . SER A 1 146 ? 5.647 -15.330 -1.872 1.00 90.31 146 SER A N 1
ATOM 1128 C CA . SER A 1 146 ? 6.947 -15.928 -1.592 1.00 90.31 146 SER A CA 1
ATOM 1129 C C . SER A 1 146 ? 6.858 -16.877 -0.398 1.00 90.31 146 SER A C 1
ATOM 1131 O O . SER A 1 146 ? 6.163 -16.618 0.588 1.00 90.31 146 SER A O 1
ATOM 1133 N N . ARG A 1 147 ? 7.591 -17.991 -0.468 1.00 90.56 147 ARG A N 1
ATOM 1134 C CA . ARG A 1 147 ? 7.755 -18.944 0.634 1.00 90.56 147 ARG A CA 1
ATOM 1135 C C . ARG A 1 147 ? 9.221 -19.315 0.763 1.00 90.56 147 ARG A C 1
ATOM 1137 O O . ARG A 1 147 ? 9.875 -19.625 -0.229 1.00 90.56 147 ARG A O 1
ATOM 1144 N N . PHE A 1 148 ? 9.719 -19.313 1.992 1.00 88.75 148 PHE A N 1
ATOM 1145 C CA . PHE A 1 148 ? 11.036 -19.851 2.291 1.00 88.75 148 PHE A CA 1
ATOM 1146 C C . PHE A 1 148 ? 10.928 -21.367 2.418 1.00 88.75 148 PHE A C 1
ATOM 1148 O O . PHE A 1 148 ? 10.123 -21.876 3.195 1.00 88.75 148 PHE A O 1
ATOM 1155 N N . PHE A 1 149 ? 11.745 -22.089 1.662 1.00 90.56 149 PHE A N 1
ATOM 1156 C CA . PHE A 1 149 ? 11.901 -23.530 1.794 1.00 90.56 149 PHE A CA 1
ATOM 1157 C C . PHE A 1 149 ? 13.379 -23.851 1.988 1.00 90.56 149 PHE A C 1
ATOM 1159 O O . PHE A 1 149 ? 14.259 -23.123 1.525 1.00 90.56 149 PHE A O 1
ATOM 1166 N N . LYS A 1 150 ? 13.665 -24.943 2.698 1.00 88.88 150 LYS A N 1
ATOM 1167 C CA . LYS A 1 150 ? 15.037 -25.426 2.838 1.00 88.88 150 LYS A CA 1
ATOM 1168 C C . LYS A 1 150 ? 15.513 -25.918 1.471 1.00 88.88 150 LYS A C 1
ATOM 1170 O O . LYS A 1 150 ? 14.925 -26.852 0.930 1.00 88.88 150 LYS A O 1
ATOM 1175 N N . SER A 1 151 ? 16.565 -25.301 0.932 1.00 87.94 151 SER A N 1
ATOM 1176 C CA . SER A 1 151 ? 17.214 -25.809 -0.278 1.00 87.94 151 SER A CA 1
ATOM 1177 C C . SER A 1 151 ? 17.739 -27.215 -0.004 1.00 87.94 151 SER A C 1
ATOM 1179 O O . SER A 1 151 ? 18.412 -27.441 1.004 1.00 87.94 151 SER A O 1
ATOM 1181 N N . VAL A 1 152 ? 17.398 -28.156 -0.881 1.00 81.56 152 VAL A N 1
ATOM 1182 C CA . VAL A 1 152 ? 17.937 -29.514 -0.834 1.00 81.56 152 VAL A CA 1
ATOM 1183 C C . VAL A 1 152 ? 19.291 -29.453 -1.532 1.00 81.56 152 VAL A C 1
ATOM 1185 O O . VAL A 1 152 ? 19.358 -29.489 -2.758 1.00 81.56 152 VAL A O 1
ATOM 1188 N N . THR A 1 153 ? 20.342 -29.250 -0.744 1.00 67.38 153 THR A N 1
ATOM 1189 C CA . THR A 1 153 ? 21.729 -29.445 -1.173 1.00 67.38 153 THR A CA 1
ATOM 1190 C C . THR A 1 153 ? 22.255 -30.706 -0.514 1.00 67.38 153 THR A C 1
ATOM 1192 O O . THR A 1 153 ? 21.982 -30.873 0.699 1.00 67.38 153 THR A O 1
#

pLDDT: mean 89.03, std 8.22, range [57.44, 97.12]

Secondary structure (DSSP, 8-state):
--HHHHHHHHHHHHHHTT-------GGG-----HHHHTTPEEEE-GGGTS-TTTS--HHHHHHHHHHHHH-SEEEEEE----GGGGHHHHHHHHHHHH-TT-EEEEEE-S-HHHHHHTHHHHHHHHHH------EEEEETTEEE---------

Sequence (153 aa):
MTVKSFSNALQNALEEEGQKSVATPWRELAIQCAGEAKGKTYISLVELEIPLLDDLSEPDFEKTKNLLRNCEHLLWVNGSHNPSMAVVDGLSRTARNEFASLKFQVLHLSSLETALQHGPSLVSKLSTSNTTDDEFRERGGLLQTSRFFKSVT

Foldseek 3Di:
DPVVLLVVLLQVLLVVVVHHDDDDDLVRDDDPALVVQPPDAAEAPPQVPDLCQLDPDPVNVVSVVSCLQRHQHYEYEHADPPPSSCVVVVVQVVSCVVHVSHLAAYEYEYHPVLSNPQVSNVVSCVVPDPDPDRYWYDDPSDTDDDDDDDDDD

Radius of gyration: 15.29 Å; chains: 1; bounding box: 42×46×35 Å